Protein AF-A0A1Y2FI90-F1 (afdb_monomer_lite)

Structure (mmCIF, N/CA/C/O backbone):
data_AF-A0A1Y2FI90-F1
#
_entry.id   AF-A0A1Y2FI90-F1
#
loop_
_atom_site.group_PDB
_atom_site.id
_atom_site.type_symbol
_atom_site.label_atom_id
_atom_site.label_alt_id
_atom_site.label_comp_id
_atom_site.label_asym_id
_atom_site.label_entity_id
_atom_site.label_seq_id
_atom_site.pdbx_PDB_ins_code
_atom_site.Cartn_x
_atom_site.Cartn_y
_atom_site.Cartn_z
_atom_site.occupancy
_atom_site.B_iso_or_equiv
_atom_site.auth_seq_id
_atom_site.auth_comp_id
_atom_site.auth_asym_id
_atom_site.auth_atom_id
_atom_site.pdbx_PDB_model_num
ATOM 1 N N . MET A 1 1 ? -7.729 -5.296 -15.137 1.00 43.50 1 MET A N 1
ATOM 2 C CA . MET A 1 1 ? -8.925 -5.105 -14.275 1.00 43.50 1 MET A CA 1
ATOM 3 C C . MET A 1 1 ? -8.603 -4.681 -12.832 1.00 43.50 1 MET A C 1
ATOM 5 O O . MET A 1 1 ? -9.524 -4.275 -12.137 1.00 43.50 1 MET A O 1
ATOM 9 N N . ALA A 1 2 ? -7.341 -4.689 -12.380 1.00 49.16 2 ALA A N 1
ATOM 10 C CA . ALA A 1 2 ? -6.979 -4.337 -10.997 1.00 49.16 2 ALA A CA 1
ATOM 11 C C . ALA A 1 2 ? -7.234 -2.860 -10.611 1.00 49.16 2 ALA A C 1
ATOM 13 O O . ALA A 1 2 ? -7.596 -2.572 -9.474 1.00 49.16 2 ALA A O 1
ATOM 14 N N . SER A 1 3 ? -7.118 -1.928 -11.562 1.00 53.28 3 SER A N 1
ATOM 15 C CA . SER A 1 3 ? -7.241 -0.479 -11.325 1.00 53.28 3 SER A CA 1
ATOM 16 C C . SER A 1 3 ? -8.648 -0.047 -10.887 1.00 53.28 3 SER A C 1
ATOM 18 O O . SER A 1 3 ? -8.794 0.826 -10.038 1.00 53.28 3 SER A O 1
ATOM 20 N N . ILE A 1 4 ? -9.688 -0.689 -11.436 1.00 54.88 4 ILE A N 1
ATOM 21 C CA . ILE A 1 4 ? -11.095 -0.392 -11.109 1.00 54.88 4 ILE A CA 1
ATOM 22 C C . ILE A 1 4 ? -11.436 -0.908 -9.706 1.00 54.88 4 ILE A C 1
ATOM 24 O O . ILE A 1 4 ? -12.186 -0.262 -8.981 1.00 54.88 4 ILE A O 1
ATOM 28 N N . SER A 1 5 ? -10.842 -2.035 -9.297 1.00 56.41 5 SER A N 1
ATOM 29 C CA . SER A 1 5 ? -11.071 -2.605 -7.969 1.00 56.41 5 SER A CA 1
ATOM 30 C C . SER A 1 5 ? -10.613 -1.646 -6.872 1.00 56.41 5 SER A C 1
ATOM 32 O O . SER A 1 5 ? -11.386 -1.386 -5.960 1.00 56.41 5 SER A O 1
ATOM 34 N N . LEU A 1 6 ? -9.414 -1.055 -6.984 1.00 58.62 6 LEU A N 1
ATOM 35 C CA . LEU A 1 6 ? -8.916 -0.1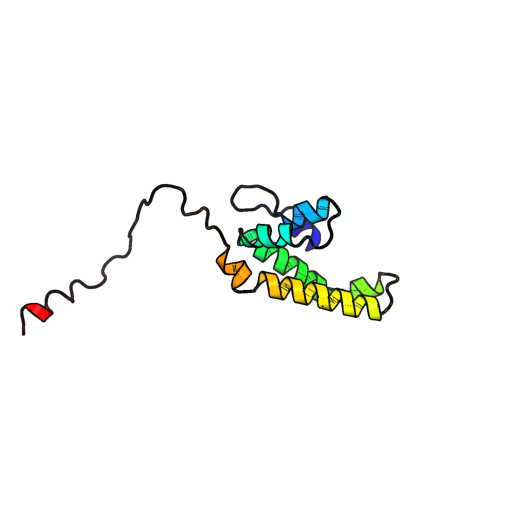16 -5.972 1.00 58.62 6 LEU A CA 1
ATOM 36 C C . LEU A 1 6 ? -9.758 1.164 -5.891 1.00 58.62 6 LEU A C 1
ATOM 38 O O . LEU A 1 6 ? -10.057 1.628 -4.793 1.00 58.62 6 L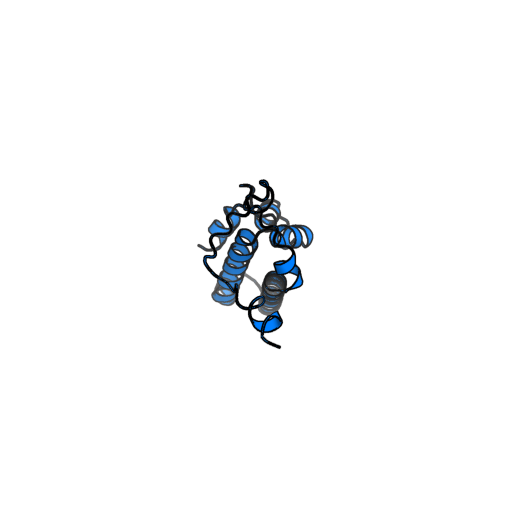EU A O 1
ATOM 42 N N . MET A 1 7 ? -10.154 1.723 -7.039 1.00 65.00 7 MET A N 1
ATOM 43 C CA . MET A 1 7 ? -10.952 2.956 -7.103 1.00 65.00 7 MET A CA 1
ATOM 44 C C . MET A 1 7 ? -12.329 2.826 -6.442 1.00 65.00 7 MET A C 1
ATOM 46 O O . MET A 1 7 ? -12.933 3.837 -6.091 1.00 65.00 7 MET A O 1
ATOM 50 N N . CYS A 1 8 ? -12.823 1.600 -6.265 1.00 72.00 8 CYS A N 1
ATOM 51 C CA . CYS A 1 8 ? -14.127 1.329 -5.671 1.00 72.00 8 CYS A CA 1
ATOM 52 C C . CYS A 1 8 ? -14.051 0.668 -4.289 1.00 72.00 8 CYS A C 1
ATOM 54 O O . CYS A 1 8 ? -15.097 0.485 -3.660 1.00 72.00 8 CYS A O 1
ATOM 56 N N . THR A 1 9 ? -12.858 0.313 -3.798 1.00 82.69 9 THR A N 1
ATOM 57 C CA . THR A 1 9 ? -12.721 -0.300 -2.474 1.00 82.69 9 THR A CA 1
ATOM 58 C C . THR A 1 9 ? -13.071 0.713 -1.397 1.00 82.69 9 THR A C 1
ATOM 60 O O . THR A 1 9 ? -12.570 1.842 -1.373 1.00 82.69 9 THR A O 1
ATOM 63 N N . LYS A 1 10 ? -13.941 0.275 -0.489 1.00 84.00 10 LYS A N 1
ATOM 64 C CA . LYS A 1 10 ? -14.335 1.028 0.691 1.00 84.00 10 LYS A CA 1
ATOM 65 C C . LYS A 1 10 ? -13.674 0.464 1.943 1.00 84.00 10 LYS A C 1
ATOM 67 O O . LYS A 1 10 ? -13.449 -0.743 2.045 1.00 84.00 10 LYS A O 1
ATOM 72 N N . ASP A 1 11 ? -13.379 1.345 2.885 1.00 83.12 11 ASP A N 1
ATOM 73 C CA . ASP A 1 11 ? -12.953 0.992 4.228 1.00 83.12 11 ASP A CA 1
ATOM 74 C C . ASP A 1 11 ? -14.099 0.355 5.036 1.00 83.12 11 ASP A C 1
ATOM 76 O O . ASP A 1 11 ? -15.232 0.198 4.567 1.00 83.12 11 ASP A O 1
ATOM 80 N N . ASP A 1 12 ? -13.805 -0.025 6.277 1.00 80.50 12 ASP A N 1
ATOM 81 C CA . ASP A 1 12 ? -14.790 -0.631 7.177 1.00 80.50 12 ASP A CA 1
ATOM 82 C C . ASP A 1 12 ? -15.935 0.314 7.577 1.00 80.50 12 ASP A C 1
ATOM 84 O O . ASP A 1 12 ? -16.956 -0.148 8.078 1.00 80.50 12 ASP A O 1
ATOM 88 N N . ASN A 1 13 ? -15.799 1.614 7.309 1.00 80.69 13 ASN A N 1
ATOM 89 C CA . ASN A 1 13 ? -16.814 2.635 7.551 1.00 80.69 13 ASN A CA 1
ATOM 90 C C . ASN A 1 13 ? -17.623 2.978 6.285 1.00 80.69 13 ASN A C 1
ATOM 92 O O . ASN A 1 13 ? -18.489 3.850 6.325 1.00 80.69 13 ASN A O 1
ATOM 96 N N . GLY A 1 14 ? -17.364 2.308 5.157 1.00 82.50 14 GLY A N 1
ATOM 97 C CA . GLY A 1 14 ? -18.045 2.555 3.887 1.00 82.50 14 GLY A CA 1
ATOM 98 C C . GLY A 1 14 ? -17.523 3.765 3.099 1.00 82.50 14 GLY A C 1
ATOM 99 O O . GLY A 1 14 ? -18.130 4.117 2.080 1.00 82.50 14 GLY A O 1
ATOM 100 N N . ASN A 1 15 ? -16.412 4.373 3.524 1.00 86.81 15 ASN A N 1
ATOM 101 C CA . ASN A 1 15 ? -15.730 5.459 2.812 1.00 86.81 15 ASN A CA 1
ATOM 102 C C . ASN A 1 15 ? -14.753 4.892 1.785 1.00 86.81 15 ASN A C 1
ATOM 104 O O . ASN A 1 15 ? -14.252 3.791 1.965 1.00 86.81 15 ASN A O 1
ATOM 108 N N . LEU A 1 16 ? -14.446 5.631 0.719 1.00 86.62 16 LEU A N 1
ATOM 109 C CA . LEU A 1 16 ? -13.409 5.210 -0.229 1.00 86.62 16 LEU A CA 1
ATOM 110 C C . LEU A 1 16 ? -12.050 5.078 0.465 1.00 86.62 16 LEU A C 1
ATOM 112 O O . LEU A 1 16 ? -11.719 5.851 1.363 1.00 86.62 16 LEU A O 1
ATOM 116 N N . CYS A 1 17 ? -11.243 4.113 0.024 1.00 88.81 17 CYS A N 1
ATOM 117 C CA . CYS A 1 17 ? -9.893 3.970 0.550 1.00 88.81 17 CYS A CA 1
ATOM 118 C C . CYS A 1 17 ? -9.068 5.248 0.295 1.00 88.81 17 CYS A C 1
ATOM 120 O O . CYS A 1 17 ? -9.025 5.719 -0.845 1.00 88.81 17 CYS A O 1
ATOM 122 N N . PRO A 1 18 ? -8.351 5.787 1.300 1.00 88.88 18 PRO A N 1
ATOM 123 C CA . PRO A 1 18 ? -7.707 7.097 1.186 1.00 88.88 18 PRO A CA 1
ATOM 124 C C . PRO A 1 18 ? -6.712 7.222 0.023 1.00 88.88 18 PRO A C 1
ATOM 126 O O . PRO A 1 18 ? -6.665 8.252 -0.643 1.00 88.88 18 PRO A O 1
ATOM 129 N N . ALA A 1 19 ? -5.936 6.175 -0.279 1.00 86.00 19 ALA A N 1
ATOM 130 C CA . ALA A 1 19 ? -5.035 6.176 -1.436 1.00 86.00 19 ALA A CA 1
ATOM 131 C C . ALA A 1 19 ? -5.785 6.209 -2.783 1.00 86.00 19 ALA A C 1
ATOM 133 O O . ALA A 1 19 ? -5.313 6.829 -3.741 1.00 86.00 19 ALA A O 1
ATOM 134 N N . ALA A 1 20 ? -6.959 5.576 -2.855 1.00 84.00 20 ALA A N 1
ATOM 135 C CA . ALA A 1 20 ? -7.823 5.620 -4.030 1.00 84.00 20 ALA A CA 1
ATOM 136 C C . ALA A 1 20 ? -8.426 7.022 -4.207 1.00 84.00 20 ALA A C 1
ATOM 138 O O . ALA A 1 20 ? -8.358 7.590 -5.294 1.00 84.00 20 ALA A O 1
ATOM 139 N N . GLU A 1 21 ? -8.926 7.618 -3.123 1.00 84.75 21 GLU A N 1
ATOM 140 C CA . GLU A 1 21 ? -9.441 8.990 -3.110 1.00 84.75 21 GLU A CA 1
ATOM 141 C C . GLU A 1 21 ? -8.362 10.017 -3.493 1.00 84.75 21 GLU A C 1
ATOM 143 O O . GLU A 1 21 ? -8.607 10.913 -4.301 1.00 84.75 21 GLU A O 1
ATOM 148 N N . ALA A 1 22 ? -7.141 9.879 -2.971 1.00 84.81 22 ALA A N 1
ATOM 149 C CA . ALA A 1 22 ? -6.020 10.739 -3.343 1.00 84.81 22 ALA A CA 1
ATOM 150 C C . ALA A 1 22 ? -5.694 10.633 -4.841 1.00 84.81 22 ALA A C 1
ATOM 152 O O . ALA A 1 22 ? -5.510 11.654 -5.506 1.00 84.81 22 ALA A O 1
ATOM 153 N N . SER A 1 23 ? -5.706 9.414 -5.387 1.00 80.25 23 SER A N 1
ATOM 154 C CA . SER A 1 23 ? -5.464 9.173 -6.813 1.00 80.25 23 SER A CA 1
ATOM 155 C C . SER A 1 23 ? -6.550 9.798 -7.698 1.00 80.25 23 SER A C 1
ATOM 157 O O . SER A 1 23 ? -6.224 10.409 -8.713 1.00 80.25 23 SER A O 1
ATOM 159 N N . LEU A 1 24 ? -7.826 9.723 -7.293 1.00 80.50 24 LEU A N 1
ATOM 160 C CA . LEU A 1 24 ? -8.940 10.402 -7.977 1.00 80.50 24 LEU A CA 1
ATOM 161 C C . LEU A 1 24 ? -8.791 11.932 -7.961 1.00 80.50 24 LEU A C 1
ATOM 163 O O . LEU A 1 24 ? -9.206 12.606 -8.899 1.00 80.50 24 LEU A O 1
ATOM 167 N N . ASN A 1 25 ? -8.144 12.475 -6.930 1.00 81.88 25 ASN A N 1
ATOM 168 C CA . ASN A 1 25 ? -7.819 13.896 -6.807 1.00 81.88 25 ASN A CA 1
ATOM 169 C C . ASN A 1 25 ? -6.481 14.281 -7.471 1.00 81.88 25 ASN A C 1
ATOM 171 O O . ASN A 1 25 ? -5.903 15.317 -7.139 1.00 81.88 25 ASN A O 1
ATOM 175 N N . ASN A 1 26 ? -5.972 13.463 -8.400 1.00 77.88 26 ASN A N 1
ATOM 176 C CA . ASN A 1 26 ? -4.702 13.661 -9.113 1.00 77.88 26 ASN A CA 1
ATOM 177 C C . ASN A 1 26 ? -3.458 13.731 -8.207 1.00 77.88 26 ASN A C 1
ATOM 179 O O . ASN A 1 26 ? -2.413 14.239 -8.618 1.00 77.88 26 ASN A O 1
ATOM 183 N N . LYS A 1 27 ? -3.534 13.209 -6.977 1.00 74.06 27 LYS A N 1
ATOM 184 C CA . LYS A 1 27 ? -2.375 13.094 -6.089 1.00 74.06 27 LYS A CA 1
ATOM 185 C C . LYS A 1 27 ? -1.741 11.723 -6.262 1.00 74.06 27 LYS A C 1
ATOM 187 O O . LYS A 1 27 ? -2.196 10.725 -5.708 1.00 74.06 27 LYS A O 1
ATOM 192 N N . VAL A 1 28 ? -0.676 11.686 -7.054 1.00 69.81 28 VAL A N 1
ATOM 193 C CA . VAL A 1 28 ? 0.101 10.469 -7.294 1.00 69.81 28 VAL A CA 1
ATOM 194 C C . VAL A 1 28 ? 0.970 10.192 -6.067 1.00 69.81 28 VAL A C 1
ATOM 196 O O . VAL A 1 28 ? 1.872 10.968 -5.773 1.00 69.81 28 VAL A O 1
ATOM 199 N N . ILE A 1 29 ? 0.697 9.083 -5.368 1.00 71.38 29 ILE A N 1
ATOM 200 C CA . ILE A 1 29 ? 1.480 8.593 -4.216 1.00 71.38 29 ILE A CA 1
ATOM 201 C C . ILE A 1 29 ? 1.579 9.657 -3.106 1.00 71.38 29 ILE A C 1
ATOM 203 O O . ILE A 1 29 ? 2.628 10.230 -2.824 1.00 71.38 29 ILE A O 1
ATOM 207 N N . ASP A 1 30 ? 0.445 9.926 -2.460 1.00 83.94 30 ASP A N 1
ATOM 208 C CA . ASP A 1 30 ? 0.361 10.817 -1.301 1.00 83.94 30 ASP A CA 1
ATOM 209 C C . ASP A 1 30 ? 0.677 10.040 -0.007 1.00 83.94 30 ASP A C 1
ATOM 211 O O . ASP A 1 30 ? -0.066 9.146 0.400 1.00 83.94 30 ASP A O 1
ATOM 215 N N . THR A 1 31 ? 1.789 10.375 0.656 1.00 85.25 31 THR A N 1
ATOM 216 C CA . THR A 1 31 ? 2.243 9.709 1.893 1.00 85.25 31 THR A CA 1
ATOM 217 C C . THR A 1 31 ? 1.208 9.767 3.015 1.00 85.25 31 THR A C 1
ATOM 219 O O . THR A 1 31 ? 1.083 8.816 3.788 1.00 85.25 31 THR A O 1
ATOM 222 N N . ASN A 1 32 ? 0.451 10.861 3.121 1.00 87.88 32 ASN A N 1
ATOM 223 C CA . ASN A 1 32 ? -0.599 10.978 4.125 1.00 87.88 32 ASN A CA 1
ATOM 224 C C . ASN A 1 32 ? -1.761 10.034 3.793 1.00 87.88 32 ASN A C 1
ATOM 226 O O . ASN A 1 32 ? -2.236 9.310 4.664 1.00 87.88 32 ASN A O 1
ATOM 230 N N . ALA A 1 33 ? -2.158 9.963 2.523 1.00 88.31 33 ALA A N 1
ATOM 231 C CA . ALA A 1 33 ? -3.169 9.019 2.060 1.00 88.31 33 ALA A CA 1
ATOM 232 C C . ALA A 1 33 ? -2.738 7.554 2.253 1.00 88.31 33 ALA A C 1
ATOM 234 O O . ALA A 1 33 ? -3.555 6.713 2.627 1.00 88.31 33 ALA A O 1
ATOM 235 N N . ILE A 1 34 ? -1.454 7.241 2.067 1.00 88.69 34 ILE A N 1
ATOM 236 C CA . ILE A 1 34 ? -0.899 5.908 2.347 1.00 88.69 34 ILE A CA 1
ATOM 237 C C . ILE A 1 34 ? -0.968 5.601 3.848 1.00 88.69 34 ILE A C 1
ATOM 239 O O . ILE A 1 34 ? -1.458 4.543 4.232 1.00 88.69 34 ILE A O 1
ATOM 243 N N . ASN A 1 35 ? -0.568 6.539 4.711 1.00 89.94 35 ASN A N 1
ATOM 244 C CA . ASN A 1 35 ? -0.675 6.357 6.162 1.00 89.94 35 ASN A CA 1
ATOM 245 C C . ASN A 1 35 ? -2.130 6.177 6.623 1.00 89.94 35 ASN A C 1
ATOM 247 O O . ASN A 1 35 ? -2.404 5.373 7.507 1.00 89.94 35 ASN A O 1
ATOM 251 N N . LEU A 1 36 ? -3.082 6.894 6.023 1.00 89.75 36 LEU A N 1
ATOM 252 C CA . LEU A 1 36 ? -4.505 6.700 6.310 1.00 89.75 36 LEU A CA 1
ATOM 253 C C . LEU A 1 36 ? -5.016 5.354 5.782 1.00 89.75 36 LEU A C 1
ATOM 255 O O . LEU A 1 36 ? -5.830 4.713 6.440 1.00 89.75 36 LEU A O 1
ATOM 259 N N . THR A 1 37 ? -4.500 4.895 4.642 1.00 90.19 37 THR A N 1
ATOM 260 C CA . THR A 1 37 ? -4.793 3.566 4.085 1.00 90.19 37 THR A CA 1
ATOM 261 C C . THR A 1 37 ? -4.351 2.448 5.032 1.00 90.19 37 THR A C 1
ATOM 263 O O . THR A 1 37 ? -5.091 1.481 5.195 1.00 90.19 37 THR A O 1
ATOM 266 N N . CYS A 1 38 ? -3.234 2.621 5.749 1.00 91.62 38 CYS A N 1
ATOM 267 C CA . CYS A 1 38 ? -2.757 1.676 6.769 1.00 91.62 38 CYS A CA 1
ATOM 268 C C . CYS A 1 38 ? -3.737 1.441 7.933 1.00 91.62 38 CYS A C 1
ATOM 270 O O . CYS A 1 38 ? -3.573 0.491 8.691 1.00 91.62 38 CYS A O 1
ATOM 272 N N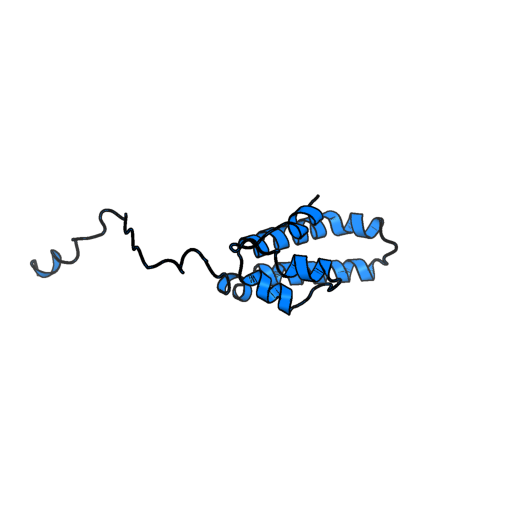 . LYS A 1 39 ? -4.770 2.278 8.088 1.00 91.00 39 LYS A N 1
ATOM 273 C CA . LYS A 1 39 ? -5.777 2.111 9.145 1.00 91.00 39 LYS A CA 1
ATOM 274 C C . LYS A 1 39 ? -6.857 1.083 8.815 1.00 91.00 39 LYS A C 1
ATOM 276 O O . LYS A 1 39 ? -7.626 0.734 9.703 1.00 91.00 39 LYS A O 1
ATOM 281 N N . SER A 1 40 ? -6.923 0.604 7.572 1.00 90.56 40 SER A N 1
ATOM 282 C CA . SER A 1 40 ? -7.940 -0.339 7.106 1.00 90.56 40 SER A CA 1
ATOM 283 C C . SER A 1 40 ? -7.288 -1.526 6.413 1.00 90.56 40 SER A C 1
ATOM 285 O O . SER A 1 40 ? -6.646 -1.377 5.371 1.00 90.56 40 SER A O 1
ATOM 287 N N . LYS A 1 41 ? -7.515 -2.727 6.952 1.00 89.69 41 LYS A N 1
ATOM 288 C CA . LYS A 1 41 ? -6.986 -3.970 6.379 1.00 89.69 41 LYS A CA 1
ATOM 289 C C . LYS A 1 41 ? -7.441 -4.169 4.931 1.00 89.69 41 LYS A C 1
ATOM 291 O O . LYS A 1 41 ? -6.618 -4.462 4.072 1.00 89.69 41 LYS A O 1
ATOM 296 N N . LYS A 1 42 ? -8.721 -3.914 4.641 1.00 89.25 42 LYS A N 1
ATOM 297 C CA . LYS A 1 42 ? -9.276 -4.003 3.278 1.00 89.25 42 LYS A CA 1
ATOM 298 C C . LYS A 1 42 ? -8.585 -3.049 2.308 1.00 89.25 42 LYS A C 1
ATOM 300 O O . LYS A 1 42 ? -8.335 -3.405 1.159 1.00 89.25 42 LYS A O 1
ATOM 305 N N . CYS A 1 43 ? -8.273 -1.836 2.764 1.00 89.69 43 CYS A N 1
ATOM 306 C CA . CYS A 1 43 ? -7.596 -0.854 1.927 1.00 89.69 43 CYS A CA 1
ATOM 307 C C . CYS A 1 43 ? -6.130 -1.222 1.680 1.00 89.69 43 CYS A C 1
ATOM 309 O O . CYS A 1 43 ? -5.659 -1.040 0.560 1.00 89.69 43 CYS A O 1
ATOM 311 N 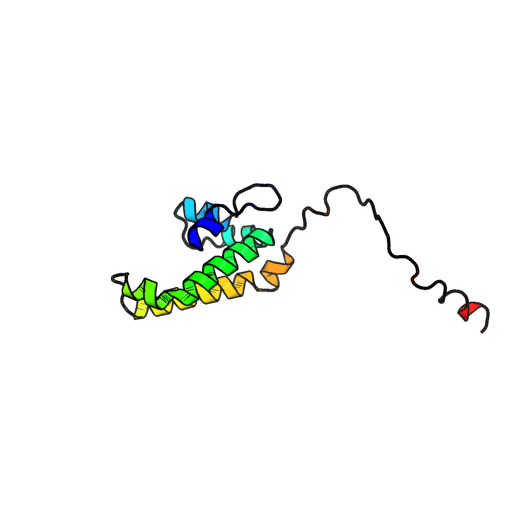N . ILE A 1 44 ? -5.437 -1.783 2.679 1.00 91.19 44 ILE A N 1
ATOM 312 C CA . ILE A 1 44 ? -4.092 -2.348 2.503 1.00 91.19 44 ILE A CA 1
ATOM 313 C C . ILE A 1 44 ? -4.135 -3.474 1.468 1.00 91.19 44 ILE A C 1
ATOM 315 O O . ILE A 1 44 ? -3.427 -3.399 0.471 1.00 91.19 44 ILE A O 1
ATOM 319 N N . GLU A 1 45 ? -4.995 -4.478 1.659 1.00 90.50 45 GLU A N 1
ATOM 320 C CA . GLU A 1 45 ? -5.098 -5.644 0.771 1.00 90.50 45 GLU A CA 1
ATOM 321 C C . GLU A 1 45 ? -5.419 -5.238 -0.670 1.00 90.50 45 GLU A C 1
ATOM 323 O O . GLU A 1 45 ? -4.750 -5.667 -1.610 1.00 90.50 45 GLU A O 1
ATOM 328 N N . SER A 1 46 ? -6.401 -4.353 -0.854 1.00 88.94 46 SER A N 1
ATOM 329 C CA . SER A 1 46 ? -6.780 -3.886 -2.185 1.00 88.94 46 SER A CA 1
ATOM 330 C C . SER A 1 46 ? -5.676 -3.072 -2.860 1.00 88.94 46 SER A C 1
ATOM 332 O O . SER A 1 46 ? -5.519 -3.172 -4.079 1.00 88.94 46 SER A O 1
ATOM 334 N N . LEU A 1 47 ? -4.942 -2.242 -2.109 1.00 89.56 47 LEU A N 1
ATOM 335 C CA . LEU A 1 47 ? -3.849 -1.444 -2.661 1.00 89.56 47 LEU A CA 1
ATOM 336 C C . LEU A 1 47 ? -2.644 -2.320 -2.996 1.00 89.56 47 LEU A C 1
ATOM 338 O O . LEU A 1 47 ? -2.099 -2.180 -4.088 1.00 89.56 47 LEU A O 1
ATOM 342 N N . SER A 1 48 ? -2.276 -3.252 -2.116 1.00 91.31 48 SER A N 1
ATOM 343 C CA . SER A 1 48 ? -1.221 -4.236 -2.372 1.00 91.31 48 SER A CA 1
ATOM 344 C C . SER A 1 48 ? -1.524 -5.049 -3.627 1.00 91.31 48 SER A C 1
ATOM 346 O O . SER A 1 48 ? -0.684 -5.094 -4.519 1.00 91.31 48 SER A O 1
ATOM 348 N N . TYR A 1 49 ? -2.751 -5.561 -3.772 1.00 89.94 49 TYR A N 1
ATOM 349 C CA . TYR A 1 49 ? -3.168 -6.295 -4.970 1.00 89.94 49 TYR A CA 1
ATOM 350 C C . TYR A 1 49 ? -3.032 -5.463 -6.253 1.00 89.94 49 TYR A C 1
ATOM 352 O O . TYR A 1 49 ? -2.560 -5.954 -7.278 1.00 89.94 49 TYR A O 1
ATOM 360 N N . MET A 1 50 ? -3.417 -4.181 -6.220 1.00 86.94 50 MET A N 1
ATOM 361 C CA . MET A 1 50 ? -3.246 -3.306 -7.383 1.00 86.94 50 MET A CA 1
ATOM 362 C C . MET A 1 50 ? -1.765 -3.080 -7.710 1.00 86.94 50 MET A C 1
ATOM 364 O O . MET A 1 50 ? -1.388 -3.080 -8.885 1.00 86.94 50 MET A O 1
ATOM 368 N N . VAL A 1 51 ? -0.932 -2.860 -6.692 1.00 88.38 51 VAL A N 1
ATOM 369 C CA . VAL A 1 51 ? 0.507 -2.634 -6.865 1.00 88.38 51 VAL A CA 1
ATOM 370 C C . VAL A 1 51 ? 1.188 -3.882 -7.422 1.00 88.38 51 VAL A C 1
ATOM 372 O O . VAL A 1 51 ? 1.954 -3.762 -8.372 1.00 88.38 51 VAL A O 1
ATOM 375 N N . GLU A 1 52 ? 0.866 -5.065 -6.903 1.00 90.81 52 GLU A N 1
ATOM 376 C CA . GLU A 1 52 ? 1.349 -6.356 -7.408 1.00 90.81 52 GLU A CA 1
ATOM 377 C C . GLU A 1 52 ? 0.933 -6.570 -8.863 1.00 90.81 52 GLU A C 1
ATOM 379 O O . GLU A 1 52 ? 1.790 -6.742 -9.723 1.00 90.81 52 GLU A O 1
ATOM 384 N N . ALA A 1 53 ? -0.354 -6.405 -9.182 1.00 87.25 53 ALA A N 1
ATOM 385 C CA . ALA A 1 53 ? -0.830 -6.512 -10.559 1.00 87.25 53 ALA A CA 1
ATOM 386 C C . ALA A 1 53 ? -0.154 -5.496 -11.499 1.00 87.25 53 ALA A C 1
ATOM 388 O O . ALA A 1 53 ? 0.058 -5.781 -12.677 1.00 87.25 53 ALA A O 1
ATOM 389 N N . THR A 1 54 ? 0.193 -4.306 -11.003 1.00 84.94 54 THR A N 1
ATOM 390 C CA . THR A 1 54 ? 0.942 -3.311 -11.784 1.00 84.94 54 THR A CA 1
ATOM 391 C C . THR A 1 54 ? 2.382 -3.756 -12.003 1.00 84.94 54 THR A C 1
ATOM 393 O O . THR A 1 54 ? 2.879 -3.629 -13.115 1.00 84.94 54 THR A O 1
ATOM 396 N N . LEU A 1 55 ? 3.045 -4.286 -10.972 1.00 87.75 55 LEU A N 1
ATOM 397 C CA . LEU A 1 55 ? 4.412 -4.804 -11.049 1.00 87.75 55 LEU A CA 1
ATOM 398 C C . LEU A 1 55 ? 4.520 -6.007 -11.993 1.00 87.75 55 LEU A C 1
ATOM 400 O O . LEU A 1 55 ? 5.487 -6.074 -12.750 1.00 87.75 55 LEU A O 1
ATOM 404 N N . ASP A 1 56 ? 3.525 -6.893 -11.992 1.00 89.56 56 ASP A N 1
ATOM 405 C CA . ASP A 1 56 ? 3.470 -8.077 -12.859 1.00 89.56 56 ASP A CA 1
ATOM 406 C C . ASP A 1 56 ? 3.342 -7.712 -14.341 1.00 89.56 56 ASP A C 1
ATOM 408 O O . ASP A 1 56 ? 3.846 -8.423 -15.203 1.00 89.56 56 ASP A O 1
ATOM 412 N N . ASN A 1 57 ? 2.693 -6.583 -14.639 1.00 84.94 57 ASN A N 1
ATOM 413 C CA . ASN A 1 57 ? 2.441 -6.117 -16.005 1.00 84.94 57 ASN A CA 1
ATOM 414 C C . ASN A 1 57 ? 3.281 -4.878 -16.365 1.00 84.94 57 ASN A C 1
ATOM 416 O O . ASN A 1 57 ? 3.007 -4.209 -17.362 1.00 84.94 57 ASN A O 1
ATOM 420 N N . ILE A 1 58 ? 4.278 -4.515 -15.549 1.00 83.88 58 ILE A N 1
ATOM 421 C CA . ILE A 1 58 ? 4.958 -3.219 -15.676 1.00 83.88 58 ILE A CA 1
ATOM 422 C C . ILE A 1 58 ? 5.750 -3.105 -16.977 1.00 83.88 58 ILE A C 1
ATOM 424 O O . ILE A 1 58 ? 5.799 -2.025 -17.559 1.00 83.88 58 ILE A O 1
ATOM 428 N N . ASP A 1 59 ? 6.325 -4.206 -17.456 1.00 82.19 59 ASP A N 1
ATOM 429 C CA . ASP A 1 59 ? 7.100 -4.231 -18.696 1.00 82.19 59 ASP A CA 1
ATOM 430 C C . ASP A 1 59 ? 6.180 -4.059 -19.920 1.00 82.19 59 ASP A C 1
ATOM 432 O O . ASP A 1 59 ? 6.502 -3.292 -20.831 1.00 82.19 59 ASP A O 1
ATOM 436 N N . ASP A 1 60 ? 4.979 -4.645 -19.882 1.00 81.12 60 ASP A N 1
ATOM 437 C CA . ASP A 1 60 ? 3.945 -4.460 -20.906 1.00 81.12 60 ASP A CA 1
ATOM 438 C C . ASP A 1 60 ? 3.403 -3.022 -20.896 1.00 81.12 60 ASP A C 1
ATOM 440 O O . ASP A 1 60 ? 3.313 -2.381 -21.945 1.00 81.12 60 ASP A O 1
ATOM 444 N N . ILE A 1 61 ? 3.124 -2.458 -19.713 1.00 73.62 61 ILE A N 1
ATOM 445 C CA . ILE A 1 61 ? 2.733 -1.045 -19.551 1.00 73.62 61 ILE A CA 1
ATOM 446 C C . ILE A 1 61 ? 3.844 -0.120 -20.063 1.00 73.62 61 ILE A C 1
ATOM 448 O O . ILE A 1 61 ? 3.576 0.865 -20.753 1.00 73.62 61 ILE A O 1
ATOM 452 N N . GLY A 1 62 ? 5.097 -0.452 -19.748 1.00 70.44 62 GLY A N 1
ATOM 453 C CA . GLY A 1 62 ? 6.283 0.246 -20.218 1.00 70.44 62 GLY A CA 1
ATOM 454 C C . GLY A 1 62 ? 6.357 0.266 -21.738 1.00 70.44 62 GLY A C 1
ATOM 455 O O . GLY A 1 62 ? 6.556 1.338 -22.298 1.00 70.44 62 GLY A O 1
ATOM 456 N N . SER A 1 63 ? 6.109 -0.875 -22.389 1.00 69.56 63 SER A N 1
ATOM 457 C CA . SER A 1 63 ? 6.126 -1.019 -23.851 1.00 69.56 63 SER A CA 1
ATOM 458 C C . SER A 1 63 ? 5.024 -0.230 -24.573 1.00 69.56 63 SER A C 1
ATOM 460 O O . SER A 1 63 ? 5.221 0.211 -25.704 1.00 69.56 63 SER A O 1
ATOM 462 N N . LEU A 1 64 ? 3.880 -0.017 -23.912 1.00 70.31 64 LEU A N 1
ATOM 463 C CA . LEU A 1 64 ? 2.755 0.775 -24.423 1.00 70.31 64 LEU A CA 1
ATOM 464 C C . LEU A 1 64 ? 2.924 2.280 -24.175 1.00 70.31 64 LEU A C 1
ATOM 466 O O . LEU A 1 64 ? 2.268 3.100 -24.818 1.00 70.31 64 LEU A O 1
ATOM 470 N N . SER A 1 65 ? 3.788 2.654 -23.233 1.00 62.03 65 SER A N 1
ATOM 471 C CA . SER A 1 65 ? 4.108 4.043 -22.927 1.00 62.03 65 SER A CA 1
ATOM 472 C C . SER A 1 65 ? 5.346 4.492 -23.710 1.00 62.03 65 SER A C 1
ATOM 474 O O . SER A 1 65 ? 6.294 3.733 -23.875 1.00 62.03 65 SER A O 1
ATOM 476 N N . ILE A 1 66 ? 5.407 5.754 -24.140 1.00 55.72 66 ILE A N 1
ATOM 477 C CA . ILE A 1 66 ? 6.624 6.355 -24.728 1.00 55.72 66 ILE A CA 1
ATOM 478 C C . ILE A 1 66 ? 7.638 6.659 -23.600 1.00 55.72 66 ILE A C 1
ATOM 480 O O . ILE A 1 66 ? 8.160 7.765 -23.476 1.00 55.72 66 ILE A O 1
ATOM 484 N N . SER A 1 67 ? 7.857 5.715 -22.683 1.00 59.78 67 SER A N 1
ATOM 485 C CA . SER A 1 67 ? 8.731 5.895 -21.525 1.00 59.78 67 SER A CA 1
ATOM 486 C C . SER A 1 67 ? 10.078 5.235 -21.784 1.00 59.78 67 SER A C 1
ATOM 488 O O . SER A 1 67 ? 10.160 4.039 -22.042 1.00 59.78 67 SER A O 1
ATOM 490 N N . ASN A 1 68 ? 11.158 6.007 -21.656 1.00 62.81 68 ASN A N 1
ATOM 491 C CA . ASN A 1 68 ? 12.520 5.473 -21.692 1.00 62.81 68 ASN A CA 1
ATOM 492 C C . ASN A 1 68 ? 12.732 4.411 -20.596 1.00 62.81 68 ASN A C 1
ATOM 494 O O . ASN A 1 68 ? 12.208 4.538 -19.487 1.00 62.81 68 ASN A O 1
ATOM 498 N N . SER A 1 69 ? 13.577 3.413 -20.869 1.00 62.34 69 SER A N 1
ATOM 499 C CA . SER A 1 69 ? 13.899 2.297 -19.957 1.00 62.34 69 SER A CA 1
ATOM 500 C C . SER A 1 69 ? 14.318 2.737 -18.544 1.00 62.34 69 SER A C 1
ATOM 502 O O . SER A 1 69 ? 13.962 2.097 -17.555 1.00 62.34 69 SER A O 1
ATOM 504 N N . ASN A 1 70 ? 15.011 3.874 -18.422 1.00 63.94 70 ASN A N 1
ATOM 505 C CA . ASN A 1 70 ? 15.400 4.449 -17.130 1.00 63.94 70 ASN A CA 1
ATOM 506 C C . ASN A 1 70 ? 14.195 4.897 -16.281 1.00 63.94 70 ASN A C 1
ATOM 508 O O . ASN A 1 70 ? 14.225 4.771 -15.056 1.00 63.94 70 ASN A O 1
ATOM 512 N N . ASN A 1 71 ? 13.120 5.382 -16.910 1.00 75.56 71 ASN A N 1
ATOM 513 C CA . ASN A 1 71 ? 11.892 5.754 -16.204 1.00 75.56 71 ASN A CA 1
ATOM 514 C C . ASN A 1 71 ? 11.143 4.513 -15.723 1.00 75.56 71 ASN A C 1
ATOM 516 O O . ASN A 1 71 ? 10.651 4.504 -14.599 1.00 75.56 71 ASN A O 1
ATOM 520 N N . LEU A 1 72 ? 11.132 3.442 -16.520 1.00 81.31 72 LEU A N 1
ATOM 521 C CA . LEU A 1 72 ? 10.507 2.176 -16.144 1.00 81.31 72 LEU A CA 1
ATOM 522 C C . LEU A 1 72 ? 11.149 1.568 -14.888 1.00 81.31 72 LEU A C 1
ATOM 524 O O . LEU A 1 72 ? 10.451 1.205 -13.940 1.00 81.31 72 LEU A O 1
ATOM 528 N N . ALA A 1 73 ? 12.484 1.525 -14.841 1.00 83.12 73 ALA A N 1
ATOM 529 C CA . ALA A 1 73 ? 13.219 1.018 -13.684 1.00 83.12 73 ALA A CA 1
ATOM 530 C C . ALA A 1 73 ? 12.939 1.833 -12.408 1.00 83.12 73 ALA A C 1
ATOM 532 O O . ALA A 1 73 ? 12.789 1.264 -11.323 1.00 83.12 73 ALA A O 1
ATOM 533 N N . ASN A 1 74 ? 12.836 3.160 -12.527 1.00 83.75 74 ASN A N 1
ATOM 534 C CA . ASN A 1 74 ? 12.488 4.029 -11.404 1.00 83.75 74 ASN A CA 1
ATOM 535 C C . ASN A 1 74 ? 11.039 3.820 -10.950 1.00 83.75 74 ASN A C 1
ATOM 537 O O . ASN A 1 74 ? 10.798 3.675 -9.753 1.00 83.75 74 ASN A O 1
ATOM 541 N N . THR A 1 75 ? 10.091 3.715 -11.881 1.00 82.81 75 THR A N 1
ATOM 542 C CA . THR A 1 75 ? 8.687 3.418 -11.573 1.00 82.81 75 THR A CA 1
ATOM 543 C C . THR A 1 75 ? 8.555 2.078 -10.846 1.00 82.81 75 THR A C 1
ATOM 545 O O . THR A 1 75 ? 7.895 2.004 -9.810 1.00 82.81 75 THR A O 1
ATOM 548 N N . LYS A 1 76 ? 9.267 1.035 -11.296 1.00 87.81 76 LYS A N 1
ATOM 549 C CA . LYS A 1 76 ? 9.303 -0.271 -10.619 1.00 87.81 76 LYS A CA 1
ATOM 550 C C . LYS A 1 76 ? 9.801 -0.159 -9.176 1.00 87.81 76 LYS A C 1
ATOM 552 O O . LYS A 1 76 ? 9.181 -0.712 -8.272 1.00 87.81 76 LYS A O 1
ATOM 557 N N . LYS A 1 77 ? 10.882 0.595 -8.935 1.00 89.38 77 LYS A N 1
ATOM 558 C CA . LYS A 1 77 ? 11.400 0.842 -7.575 1.00 89.38 77 LYS A CA 1
ATOM 559 C C . LYS A 1 77 ? 10.378 1.541 -6.681 1.00 89.38 77 LYS A C 1
ATOM 561 O O . LYS A 1 77 ? 10.252 1.173 -5.518 1.00 89.38 77 LYS A O 1
ATOM 566 N N . VAL A 1 78 ? 9.648 2.519 -7.214 1.00 87.31 78 VAL A N 1
ATOM 567 C CA . VAL A 1 78 ? 8.612 3.245 -6.467 1.00 87.31 78 VAL A CA 1
ATOM 568 C C . VAL A 1 78 ? 7.473 2.309 -6.055 1.00 87.31 78 VAL A C 1
ATOM 570 O O . VAL A 1 78 ? 7.086 2.305 -4.888 1.00 87.31 78 VAL A O 1
ATOM 573 N N . PHE A 1 79 ? 6.982 1.467 -6.967 1.00 88.69 79 PHE A N 1
ATOM 574 C CA . PHE A 1 79 ? 5.940 0.488 -6.647 1.00 88.69 79 PHE A CA 1
ATOM 575 C C . PHE A 1 79 ? 6.414 -0.574 -5.647 1.00 88.69 79 PHE A C 1
ATOM 577 O O . PHE A 1 79 ? 5.682 -0.899 -4.716 1.00 88.69 79 PHE A O 1
ATOM 584 N N . LEU A 1 80 ? 7.656 -1.056 -5.766 1.00 92.44 80 LEU A N 1
ATOM 585 C CA . LEU A 1 80 ? 8.245 -1.973 -4.783 1.00 92.44 80 LEU A CA 1
ATOM 586 C C . LEU A 1 80 ? 8.365 -1.334 -3.393 1.00 92.44 80 LEU 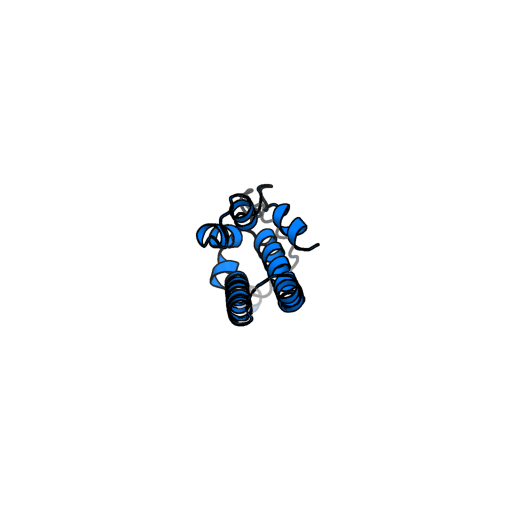A C 1
ATOM 588 O O . LEU A 1 80 ? 8.047 -1.972 -2.391 1.00 92.44 80 LEU A O 1
ATOM 592 N N . ALA A 1 81 ? 8.785 -0.069 -3.320 1.00 90.75 81 ALA A N 1
ATOM 593 C CA . ALA A 1 81 ? 8.858 0.665 -2.059 1.00 90.75 81 ALA A CA 1
ATOM 594 C C . ALA A 1 81 ? 7.467 0.870 -1.440 1.00 90.75 81 ALA A C 1
ATOM 596 O O . ALA A 1 81 ? 7.304 0.721 -0.229 1.00 90.75 81 ALA A O 1
ATOM 597 N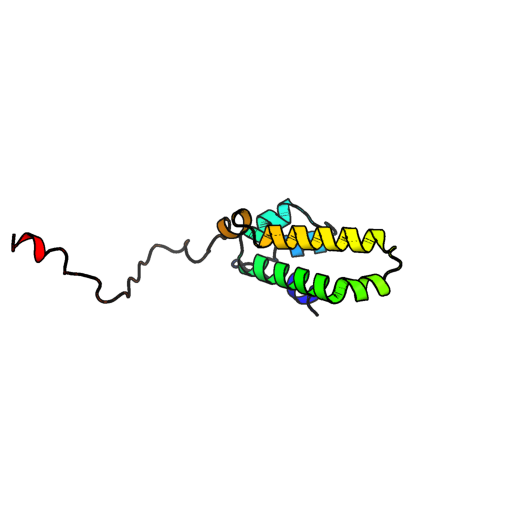 N . LEU A 1 82 ? 6.456 1.160 -2.264 1.00 90.19 82 LEU A N 1
ATOM 598 C CA . LEU A 1 82 ? 5.071 1.268 -1.816 1.00 90.19 82 LEU A CA 1
ATOM 599 C C . LEU A 1 82 ? 4.563 -0.065 -1.253 1.00 90.19 82 LEU A C 1
ATOM 601 O O . LEU A 1 82 ? 4.055 -0.086 -0.135 1.00 90.19 82 LEU A O 1
ATOM 605 N N . LEU A 1 83 ? 4.760 -1.172 -1.973 1.00 92.44 83 LEU A N 1
ATOM 606 C CA . LEU A 1 83 ? 4.371 -2.506 -1.511 1.00 92.44 83 LEU A CA 1
ATOM 607 C C . LEU A 1 83 ? 5.075 -2.876 -0.199 1.00 92.44 83 LEU A C 1
ATOM 609 O O . LEU A 1 83 ? 4.444 -3.351 0.743 1.00 92.44 83 LEU A O 1
ATOM 613 N N . SER A 1 84 ? 6.376 -2.590 -0.100 1.00 93.19 84 SER A N 1
ATOM 614 C CA . SER A 1 84 ? 7.143 -2.802 1.129 1.00 93.19 84 SER A CA 1
ATOM 615 C C . SER A 1 84 ? 6.614 -1.970 2.296 1.00 93.19 84 SER A C 1
ATOM 617 O O . SER A 1 84 ? 6.640 -2.446 3.428 1.00 93.19 84 SER A O 1
ATOM 619 N N . ASN A 1 85 ? 6.152 -0.741 2.053 1.00 91.50 85 ASN A N 1
ATOM 620 C CA . ASN A 1 85 ? 5.572 0.103 3.093 1.00 91.50 85 ASN A CA 1
ATOM 621 C C . ASN A 1 85 ? 4.223 -0.455 3.573 1.00 91.50 85 ASN A C 1
ATOM 623 O O . ASN A 1 85 ? 3.999 -0.547 4.778 1.00 91.50 85 ASN A O 1
ATOM 627 N N . LEU A 1 86 ? 3.362 -0.894 2.650 1.00 90.75 86 LEU A N 1
ATOM 628 C CA . LEU A 1 86 ? 2.052 -1.476 2.970 1.00 90.75 86 LEU A CA 1
ATOM 629 C C . LEU A 1 86 ? 2.165 -2.765 3.787 1.00 90.75 86 LEU A C 1
ATOM 631 O O . LEU A 1 86 ? 1.394 -2.973 4.719 1.00 90.75 86 LEU A O 1
ATOM 635 N N . ASN A 1 87 ? 3.174 -3.582 3.486 1.00 92.00 87 ASN A N 1
ATOM 636 C CA . ASN A 1 87 ? 3.461 -4.821 4.207 1.00 92.00 87 ASN A CA 1
ATOM 637 C C . ASN A 1 87 ? 4.380 -4.623 5.426 1.00 92.00 87 ASN A C 1
ATOM 639 O O . ASN A 1 87 ? 4.760 -5.595 6.078 1.00 92.00 87 ASN A O 1
ATOM 643 N N . SER A 1 88 ? 4.771 -3.385 5.741 1.00 93.38 88 SER A N 1
ATOM 644 C CA . SER A 1 88 ? 5.621 -3.114 6.898 1.00 93.38 88 SER A CA 1
ATOM 645 C C . SER A 1 88 ? 4.843 -3.259 8.204 1.00 93.38 88 SER A C 1
ATOM 647 O O . SER A 1 88 ? 3.664 -2.906 8.295 1.00 93.38 88 SER A O 1
ATOM 649 N N . GLU A 1 89 ? 5.536 -3.681 9.261 1.00 90.50 89 GLU A N 1
ATOM 650 C CA . GLU A 1 89 ? 4.983 -3.725 10.619 1.00 90.50 89 GLU A CA 1
ATOM 651 C C . GLU A 1 89 ? 4.408 -2.362 11.039 1.00 90.50 89 GLU A C 1
ATOM 653 O O . GLU A 1 89 ? 3.341 -2.279 11.645 1.00 90.50 89 GLU A O 1
ATOM 658 N N . LYS A 1 90 ? 5.055 -1.267 10.619 1.00 89.56 90 LYS A N 1
ATOM 659 C CA . LYS A 1 90 ? 4.583 0.099 10.866 1.00 89.56 90 LYS A CA 1
ATOM 660 C C . LYS A 1 90 ? 3.199 0.367 10.267 1.00 89.56 90 LYS A C 1
ATOM 662 O O . LYS A 1 90 ? 2.436 1.126 10.855 1.00 89.56 90 LYS A O 1
ATOM 667 N N . CYS A 1 91 ? 2.880 -0.190 9.103 1.00 89.19 91 CYS A N 1
ATOM 668 C CA . CYS A 1 91 ? 1.570 -0.018 8.475 1.00 89.19 91 CYS A CA 1
ATOM 669 C C . CYS A 1 91 ? 0.538 -0.959 9.110 1.00 89.19 91 CYS A C 1
ATOM 671 O O . CYS A 1 91 ? -0.523 -0.516 9.535 1.00 89.19 91 CYS A O 1
ATOM 673 N N . ILE A 1 92 ? 0.889 -2.236 9.276 1.00 89.69 92 ILE A N 1
ATOM 674 C CA . ILE A 1 92 ? -0.011 -3.273 9.802 1.00 89.69 92 ILE A CA 1
ATOM 675 C C . ILE A 1 92 ? -0.455 -2.975 11.244 1.00 89.69 92 ILE A C 1
ATOM 677 O O . ILE A 1 92 ? -1.610 -3.196 11.598 1.00 89.69 92 ILE A O 1
ATOM 681 N N . THR A 1 93 ? 0.427 -2.421 12.078 1.00 90.81 93 THR A N 1
ATOM 682 C CA . THR A 1 93 ? 0.099 -2.054 13.471 1.00 90.81 93 THR A CA 1
ATOM 683 C C . THR A 1 93 ? -0.892 -0.892 13.591 1.00 90.81 93 THR A C 1
ATOM 685 O O . THR A 1 93 ? -1.438 -0.673 14.670 1.00 90.81 93 THR A O 1
ATOM 688 N N . GLN A 1 94 ? -1.151 -0.153 12.506 1.00 88.31 94 GLN A N 1
ATOM 689 C CA . GLN A 1 94 ? -2.111 0.955 12.487 1.00 88.31 94 GLN A CA 1
ATOM 690 C C . GLN A 1 94 ? -3.539 0.522 12.152 1.00 88.31 94 GLN A C 1
ATOM 692 O O . GLN A 1 94 ? -4.433 1.367 12.213 1.00 88.31 94 GLN A O 1
ATOM 697 N N . ILE A 1 95 ? -3.768 -0.750 11.804 1.00 87.25 95 ILE A N 1
ATOM 698 C CA . ILE A 1 95 ? -5.098 -1.258 11.462 1.00 87.25 95 ILE A CA 1
ATOM 699 C C . ILE A 1 95 ? -6.036 -1.037 12.651 1.00 87.25 95 ILE A C 1
ATOM 701 O O . ILE A 1 95 ? -5.857 -1.602 13.731 1.00 87.25 95 ILE A O 1
ATOM 705 N N . VAL A 1 96 ? -7.052 -0.201 12.443 1.00 77.00 96 VAL A N 1
ATOM 706 C CA . VAL A 1 96 ? -8.097 0.049 13.430 1.00 77.00 96 VAL A CA 1
ATOM 707 C C . VAL A 1 96 ? -9.213 -0.945 13.152 1.00 77.00 96 VAL A C 1
ATOM 709 O O . VAL A 1 96 ? -10.046 -0.727 12.276 1.00 77.00 96 VAL A O 1
ATOM 712 N N . ASP A 1 97 ? -9.234 -2.054 13.889 1.00 60.75 97 ASP A N 1
ATOM 713 C CA . ASP A 1 97 ? -10.371 -2.972 13.864 1.00 60.75 97 ASP A CA 1
ATOM 714 C C . ASP A 1 97 ? -11.608 -2.251 14.426 1.00 60.75 97 ASP A C 1
ATOM 716 O O . ASP A 1 97 ? -11.834 -2.196 15.639 1.00 60.75 97 ASP A O 1
ATOM 720 N N . ASN A 1 98 ? -12.471 -1.746 13.540 1.00 52.06 98 ASN A N 1
ATOM 721 C CA . ASN A 1 98 ? -13.785 -1.205 13.918 1.00 52.06 98 ASN A CA 1
ATOM 722 C C . ASN A 1 98 ? -14.711 -2.272 14.546 1.00 52.06 98 ASN A C 1
ATOM 724 O O . ASN A 1 98 ? -15.800 -1.954 15.020 1.00 52.06 98 ASN A O 1
ATOM 728 N N . ALA A 1 99 ? -14.256 -3.525 14.657 1.00 48.19 99 ALA A N 1
ATOM 729 C CA . ALA A 1 99 ? -14.877 -4.557 15.481 1.00 48.19 99 ALA A CA 1
ATOM 730 C C . ALA A 1 99 ? -14.824 -4.268 17.003 1.00 48.19 99 ALA A C 1
ATOM 732 O O . ALA A 1 99 ? -15.443 -4.999 17.774 1.00 48.19 99 ALA A O 1
ATOM 733 N N . LYS A 1 100 ? -14.117 -3.220 17.466 1.00 45.44 100 LYS A N 1
ATOM 734 C CA . LYS A 1 100 ? -13.960 -2.882 18.899 1.00 45.44 100 LYS A CA 1
ATOM 735 C C . LYS A 1 100 ? -14.330 -1.437 19.269 1.00 45.44 100 LYS A C 1
ATOM 737 O O . LYS A 1 100 ? -13.632 -0.782 20.039 1.00 45.44 100 LYS A O 1
ATOM 742 N N . SER A 1 101 ? -15.450 -0.923 18.768 1.00 41.62 101 SER A N 1
ATOM 743 C CA . SER A 1 101 ? -16.112 0.257 19.370 1.00 41.62 101 SER A CA 1
ATOM 744 C C . SER A 1 101 ? -17.634 0.125 19.489 1.00 41.62 101 SER A C 1
ATOM 746 O O . SER A 1 101 ? -18.351 1.110 19.613 1.00 41.62 101 SER A O 1
ATOM 748 N N . GLY A 1 102 ? -18.127 -1.113 19.543 1.00 41.06 102 GLY A N 1
ATOM 749 C CA . GLY A 1 102 ? -19.323 -1.451 20.312 1.00 41.06 102 GLY A CA 1
ATOM 750 C C . GLY A 1 102 ? -18.858 -2.061 21.630 1.00 41.06 102 GLY A C 1
ATOM 751 O O . GLY A 1 102 ? -17.846 -2.757 21.640 1.00 41.06 102 GLY A O 1
ATOM 752 N N . ALA A 1 103 ? -19.538 -1.750 22.732 1.00 40.38 103 ALA A N 1
ATOM 753 C CA . ALA A 1 103 ? -19.273 -2.252 24.080 1.00 40.38 103 ALA A CA 1
ATOM 754 C C . ALA A 1 103 ? -18.645 -3.660 24.116 1.00 40.38 103 ALA A C 1
ATOM 756 O O . ALA A 1 103 ? -19.083 -4.548 23.385 1.00 40.38 103 ALA A O 1
ATOM 757 N N . LEU A 1 104 ? -17.669 -3.872 25.007 1.00 42.06 104 LEU A N 1
ATOM 758 C CA . LEU A 1 104 ? -17.159 -5.190 25.400 1.00 42.06 104 LEU A CA 1
ATOM 759 C C . LEU A 1 104 ? -18.315 -6.105 25.851 1.00 42.06 104 LEU A C 1
ATOM 761 O O . LEU A 1 104 ? -18.546 -6.311 27.035 1.00 42.06 104 LEU A O 1
ATOM 765 N N . SER A 1 105 ? -19.027 -6.701 24.904 1.00 41.84 105 SER A N 1
ATOM 766 C CA . SER A 1 105 ? -19.697 -7.974 25.099 1.00 41.84 105 SER A CA 1
ATOM 767 C C . SER A 1 105 ? -18.626 -9.018 24.844 1.00 41.84 105 SER A C 1
ATOM 769 O O . SER A 1 105 ? -18.454 -9.508 23.730 1.00 41.84 105 SER A O 1
ATOM 771 N N . LEU A 1 106 ? -17.838 -9.292 25.885 1.00 39.22 106 LEU A N 1
ATOM 772 C CA . LEU A 1 106 ? -17.006 -10.485 25.971 1.00 39.22 106 LEU A CA 1
ATOM 773 C C . LEU A 1 106 ? -17.936 -11.702 25.894 1.00 39.22 106 LEU A C 1
ATOM 775 O O . LEU A 1 106 ? -18.332 -12.269 26.907 1.00 39.22 106 LEU A O 1
ATOM 779 N N . ASN A 1 107 ? -18.302 -12.110 24.680 1.00 42.53 107 ASN A N 1
ATOM 780 C CA . ASN A 1 107 ? -18.850 -13.433 24.446 1.00 42.53 107 ASN A CA 1
ATOM 781 C C . ASN A 1 107 ? -17.664 -14.404 24.433 1.00 42.53 107 ASN A C 1
ATOM 783 O O . ASN A 1 107 ? -17.145 -14.794 23.387 1.00 42.53 107 ASN A O 1
ATOM 787 N N . ILE A 1 108 ? -17.161 -14.696 25.636 1.00 48.50 108 ILE A N 1
ATOM 788 C CA . ILE A 1 108 ? -16.171 -15.740 25.878 1.00 48.50 108 ILE A CA 1
ATOM 789 C C . ILE A 1 108 ? -16.896 -17.067 25.668 1.00 48.50 108 ILE A C 1
ATOM 791 O O . ILE A 1 108 ? -17.423 -17.658 26.605 1.00 48.50 108 ILE A O 1
ATOM 795 N N . ASN A 1 109 ? -16.921 -17.539 24.425 1.00 49.50 109 ASN A N 1
ATOM 796 C CA . ASN A 1 109 ? -17.257 -18.922 24.118 1.00 49.50 109 ASN A CA 1
ATOM 797 C C . ASN A 1 109 ? -15.977 -19.725 23.856 1.00 49.50 109 ASN A C 1
ATOM 799 O O . ASN A 1 109 ? -15.801 -20.328 22.803 1.00 49.50 109 ASN A O 1
ATOM 803 N N . TYR A 1 110 ? -15.070 -19.707 24.834 1.00 46.84 110 TYR A N 1
ATOM 804 C CA . TYR A 1 110 ? -14.046 -20.736 24.968 1.00 46.84 110 TYR A CA 1
ATOM 805 C C . TYR A 1 110 ? -14.369 -21.558 26.203 1.00 46.84 110 TYR A C 1
ATOM 807 O O . TYR A 1 110 ? -13.994 -21.254 27.334 1.00 46.84 110 TYR A O 1
ATOM 815 N N . ALA A 1 111 ? -15.131 -22.613 25.943 1.00 52.00 111 ALA A N 1
ATOM 816 C CA . ALA A 1 111 ? -15.260 -23.747 26.822 1.00 52.00 111 ALA A CA 1
ATOM 817 C C . ALA A 1 111 ? -13.869 -24.233 27.278 1.00 52.00 111 ALA A C 1
ATOM 819 O O . ALA A 1 111 ? -12.993 -24.505 26.463 1.00 52.00 111 ALA A O 1
ATOM 820 N N . LYS A 1 112 ? -13.729 -24.394 28.599 1.00 49.78 112 LYS A N 1
ATOM 821 C CA . LYS A 1 112 ? -12.743 -25.241 29.292 1.00 49.78 112 LYS A CA 1
ATOM 822 C C . LYS A 1 112 ? -11.265 -24.965 28.986 1.00 49.78 112 LYS A C 1
ATOM 824 O O . LYS A 1 112 ? -10.604 -25.774 28.342 1.00 49.78 112 LYS A O 1
ATOM 829 N N . LEU A 1 113 ? -10.692 -23.943 29.617 1.00 51.75 113 LEU A N 1
ATOM 830 C CA . LEU A 1 113 ? -9.264 -23.974 29.938 1.00 51.75 113 LEU A CA 1
ATOM 831 C C . LEU A 1 113 ? -9.035 -23.803 31.447 1.00 51.75 113 LEU A C 1
ATOM 833 O O . LEU A 1 113 ? -9.114 -22.716 32.003 1.00 51.75 113 LEU A O 1
ATOM 837 N N . PHE A 1 114 ? -8.731 -24.949 32.063 1.00 49.09 114 PHE A N 1
ATOM 838 C CA . PHE A 1 114 ? -7.839 -25.120 33.210 1.00 49.09 114 PHE A CA 1
ATOM 839 C C . PHE A 1 114 ? -8.300 -24.589 34.580 1.00 49.09 114 PHE A C 1
ATOM 841 O O . PHE A 1 114 ? -7.636 -23.795 35.236 1.00 49.09 114 PHE A O 1
ATOM 848 N N . THR A 1 115 ? -9.303 -25.273 35.131 1.00 55.72 115 THR A N 1
ATOM 849 C CA . THR A 1 115 ? -9.470 -25.563 36.573 1.00 55.72 115 THR A CA 1
ATOM 850 C C . THR A 1 115 ? -8.309 -26.370 37.203 1.00 55.72 115 THR A C 1
ATOM 852 O O . THR A 1 115 ? -8.441 -26.891 38.305 1.00 55.72 115 THR A O 1
ATOM 855 N N . ILE A 1 116 ? -7.151 -26.488 36.544 1.00 56.97 116 ILE A N 1
ATOM 856 C CA . ILE A 1 116 ? -6.032 -27.352 36.972 1.00 56.97 116 ILE A CA 1
ATOM 857 C C . ILE A 1 116 ? -5.041 -26.617 37.898 1.00 56.97 116 ILE A C 1
ATOM 859 O O . ILE A 1 116 ? -4.286 -27.263 38.616 1.00 56.97 116 ILE A O 1
ATOM 863 N N . GLY A 1 117 ? -5.078 -25.281 37.970 1.00 53.59 117 GLY A N 1
ATOM 864 C CA . GLY A 1 117 ? -4.188 -24.520 38.862 1.00 53.59 117 GLY A CA 1
ATOM 865 C C . GLY A 1 117 ? -4.529 -24.626 40.355 1.00 53.59 117 GLY A C 1
ATOM 866 O O . GLY A 1 117 ? -3.647 -24.490 41.195 1.00 53.59 117 GLY A O 1
ATOM 867 N N . ILE A 1 118 ? -5.791 -24.900 40.705 1.00 55.25 118 ILE A N 1
ATOM 868 C CA . ILE A 1 118 ? -6.256 -24.874 42.106 1.00 55.25 118 ILE A CA 1
ATOM 869 C C . ILE A 1 118 ? -6.088 -26.242 42.793 1.00 55.25 118 ILE A C 1
ATOM 871 O O . ILE A 1 118 ? -5.973 -26.307 44.013 1.00 55.25 118 ILE A O 1
ATOM 875 N N . LEU A 1 119 ? -5.985 -27.339 42.032 1.00 56.16 119 LEU A N 1
ATOM 876 C CA . LEU A 1 119 ? -5.814 -28.680 42.608 1.00 56.16 119 LEU A CA 1
ATOM 877 C C . LEU A 1 119 ? -4.370 -28.983 43.050 1.00 56.16 119 LEU A C 1
ATOM 879 O O . LEU A 1 119 ? -4.172 -29.850 43.894 1.00 56.16 119 LEU A O 1
ATOM 883 N N . PHE A 1 120 ? -3.371 -28.259 42.531 1.00 55.75 120 PHE A N 1
ATOM 884 C CA . PHE A 1 120 ? -1.958 -28.462 42.888 1.00 55.75 120 PHE A CA 1
ATOM 885 C C . PHE A 1 120 ? -1.528 -27.762 44.189 1.00 55.75 120 PHE A C 1
ATOM 887 O O . PHE A 1 120 ? -0.515 -28.141 44.761 1.00 55.75 120 PHE A O 1
ATOM 894 N N . ILE A 1 121 ? -2.293 -26.781 44.683 1.00 58.84 121 ILE A N 1
ATOM 895 C CA . ILE A 1 121 ? -1.999 -26.081 45.952 1.00 58.84 121 ILE A CA 1
ATOM 896 C C . ILE A 1 121 ? -2.556 -26.852 47.163 1.00 58.84 121 ILE A C 1
ATOM 898 O O . ILE A 1 121 ? -2.093 -26.669 48.279 1.00 58.84 121 ILE A O 1
ATOM 902 N N . LEU A 1 122 ? -3.532 -27.743 46.957 1.00 53.00 122 LEU A N 1
ATOM 903 C CA . LEU A 1 122 ? -4.136 -28.553 48.026 1.00 53.00 122 LEU A CA 1
ATOM 904 C C . LEU A 1 122 ? -3.463 -29.923 48.233 1.00 53.00 122 LEU A C 1
ATOM 906 O O . LEU A 1 122 ? -3.867 -30.659 49.128 1.00 53.00 122 LEU A O 1
ATOM 910 N N . LEU A 1 123 ? -2.470 -30.277 47.410 1.00 54.75 123 LEU A N 1
ATOM 911 C CA . LEU A 1 123 ? -1.770 -31.570 47.443 1.00 54.75 123 LEU A CA 1
ATOM 912 C C . LEU A 1 123 ? -0.251 -31.444 47.671 1.00 54.75 123 LEU A C 1
ATOM 914 O O . LEU A 1 123 ? 0.463 -32.429 47.482 1.00 54.75 123 LEU A O 1
ATOM 918 N N . LEU A 1 124 ? 0.234 -30.266 48.085 1.00 50.03 124 LEU A N 1
ATOM 919 C CA . LEU A 1 124 ? 1.630 -30.032 48.467 1.00 50.03 124 LEU A CA 1
ATOM 920 C C . LEU A 1 124 ? 1.732 -29.473 49.887 1.00 50.03 124 LEU A C 1
ATOM 922 O O . LEU A 1 124 ? 0.928 -28.571 50.212 1.00 50.03 124 LEU A O 1
#

Radius of gyration: 22.14 Å; chains: 1; bounding box: 35×46×73 Å

Foldseek 3Di:
DLLVQQLCFAFPVRHRQLCSVCVVVVNDDDVVSLLSLLQGPSSLVSLLSSLVVCLVCLVVVVVVDPDDPVVSVVVNVVSVVSNCVSPDPSSNVNHDPPVPPPDPPPPPPPPDDDPPVVVVVVVD

pLDDT: mean 74.51, std 16.93, range [39.22, 93.38]

Sequence (124 aa):
MASISLMCTKDDNGNLCPAAEASLNNKVIDTNAINLTCKSKKCIESLSYMVEATLDNIDDIGSLSISNSNNLANTKKVFLALLSNLNSEKCITQIVDNAKSGALSLNINYAKLFTIGILFILLL

Organism: NCBI:txid1754190

Secondary structure (DSSP, 8-state):
-HHHHHHH-B-TTSPBPHHHHHHHTT-TT-HHHHHHHTT-HHHHHHHHHHHHHHHHTHHHHHHHTT--HHHHHHHHHHHHHHHHHHTSHHHHTT---GGGSS------------TTTTTTTS--